Protein AF-A0A392QT43-F1 (afdb_monomer)

InterPro domains:
  IPR044043 Vanillate O-demethylase oxygenase-like, C-terminal catalytic domain [PF19112] (58-82)
  IPR050584 Cholesterol 7-desaturase [PTHR21266] (2-81)

Foldseek 3Di:
DPPDDDDPDDDDDFDWDDDPNDIDTDPDPDDDPDDDDDPDDPPPDDDPDDDDDDDPDDPVVVVCVVPDPLCCVVPVCPHDCPPPDHD

Sequence (87 aa):
MPSTRMLNVKIKSIPCFEKEGMIWIWPGNDPPTATIPSLLPPSGFVVHAEIVMELPVEHGLLLDNLLDLAHAPFTHTSTFAKGWSVP

Mean predicted aligned error: 6.89 Å

Radius of gyration: 22.35 Å; Cα contacts (8 Å, |Δi|>4): 38; chains: 1; bounding box: 47×35×62 Å

Solvent-accessible surface area (backbone atoms only — not comparable to full-atom values): 6397 Å² total; per-residue (Å²): 137,94,78,85,76,91,69,98,81,80,77,93,81,68,59,71,48,80,57,93,94,39,81,47,72,48,88,65,91,64,78,91,77,77,80,79,80,82,83,72,62,61,92,98,56,74,83,88,78,86,86,88,79,92,68,103,64,63,71,65,60,54,52,51,56,74,71,46,71,82,56,34,54,78,74,26,54,86,58,90,31,49,85,55,81,79,133

pLDDT: mean 89.87, std 7.69, range [56.0, 97.06]

Organism: NCBI:txid97028

Secondary structure (DSSP, 8-state):
----------PPP--EEEETTEEEE--SSS-----PPP-SPPTT-----------SS-HHHHHHHHH--TTHHHH-TTTTTTTPPP-

Structure (mmCIF, N/CA/C/O backbone):
data_AF-A0A392QT43-F1
#
_entry.id   AF-A0A392QT43-F1
#
loop_
_atom_site.group_PDB
_atom_site.id
_atom_site.type_symbol
_atom_site.label_atom_id
_atom_site.label_alt_id
_atom_site.label_comp_id
_atom_site.label_asym_id
_atom_site.label_entity_id
_atom_site.label_seq_id
_atom_site.pdbx_PDB_ins_code
_atom_site.Cartn_x
_atom_site.Cartn_y
_atom_site.Cartn_z
_atom_site.occupancy
_atom_site.B_iso_or_equiv
_atom_site.auth_seq_id
_atom_site.auth_comp_id
_atom_site.auth_asym_id
_atom_site.auth_atom_id
_atom_site.pdbx_PDB_model_num
ATOM 1 N N . MET A 1 1 ? -24.518 -23.795 40.539 1.00 56.00 1 MET A N 1
ATOM 2 C CA . MET A 1 1 ? -23.344 -22.898 40.606 1.00 56.00 1 MET A CA 1
ATOM 3 C C . MET A 1 1 ? -23.768 -21.516 40.112 1.00 56.00 1 MET A C 1
ATOM 5 O O . MET A 1 1 ? -23.914 -21.363 38.909 1.00 56.00 1 MET A O 1
ATOM 9 N N . PRO A 1 2 ? -24.069 -20.543 40.990 1.00 65.88 2 PRO A N 1
ATOM 10 C CA . PRO A 1 2 ? -24.603 -19.242 40.575 1.00 65.88 2 PRO A CA 1
ATOM 11 C C . PRO A 1 2 ? -23.529 -18.133 40.551 1.00 65.88 2 PRO A C 1
ATOM 13 O O . PRO A 1 2 ? -23.791 -17.020 40.989 1.00 65.88 2 PRO A O 1
ATOM 16 N N . SER A 1 3 ? -22.294 -18.420 40.121 1.00 71.00 3 SER A N 1
ATOM 17 C CA . SER A 1 3 ? -21.140 -17.557 40.436 1.00 71.00 3 SER A CA 1
ATOM 18 C C . SER A 1 3 ? -20.613 -16.658 39.313 1.00 71.00 3 SER A C 1
ATOM 20 O O . SER A 1 3 ? -19.719 -15.856 39.581 1.00 71.00 3 SER A O 1
ATOM 22 N N . THR A 1 4 ? -21.137 -16.709 38.086 1.00 78.69 4 THR A N 1
ATOM 23 C CA . THR A 1 4 ? -20.617 -15.834 37.019 1.00 78.69 4 THR A CA 1
ATOM 24 C C . THR A 1 4 ? -21.393 -14.522 36.960 1.00 78.69 4 THR A C 1
ATOM 26 O O . THR A 1 4 ? -22.452 -14.428 36.342 1.00 78.69 4 THR A O 1
ATOM 29 N N . ARG A 1 5 ? -20.851 -13.484 37.607 1.00 84.38 5 ARG A N 1
ATOM 30 C CA . ARG A 1 5 ? -21.337 -12.103 37.483 1.00 84.38 5 ARG A CA 1
ATOM 31 C C . ARG A 1 5 ? -20.984 -11.563 36.096 1.00 84.38 5 ARG A C 1
ATOM 33 O O . ARG A 1 5 ? -19.815 -11.552 35.723 1.00 84.38 5 ARG A O 1
ATOM 40 N N . MET A 1 6 ? -21.976 -11.074 35.353 1.00 86.75 6 MET A N 1
ATOM 41 C CA . MET A 1 6 ? -21.728 -10.368 34.094 1.00 86.75 6 MET A CA 1
ATOM 42 C C . MET A 1 6 ? -20.977 -9.061 34.384 1.00 86.75 6 MET A C 1
ATOM 44 O O . MET A 1 6 ? -21.444 -8.221 35.155 1.00 86.75 6 MET A O 1
ATOM 48 N N . LEU A 1 7 ? -19.802 -8.906 33.777 1.00 88.69 7 LEU A N 1
ATOM 49 C CA . LEU A 1 7 ? -18.989 -7.694 33.829 1.00 88.69 7 LEU A CA 1
ATOM 50 C C . LEU A 1 7 ? -18.974 -7.048 32.441 1.00 88.69 7 LEU A C 1
ATOM 52 O O . LEU A 1 7 ? -18.984 -7.744 31.428 1.00 88.69 7 LEU A O 1
ATOM 56 N N . ASN A 1 8 ? -18.934 -5.717 32.388 1.00 89.00 8 ASN A N 1
ATOM 57 C CA .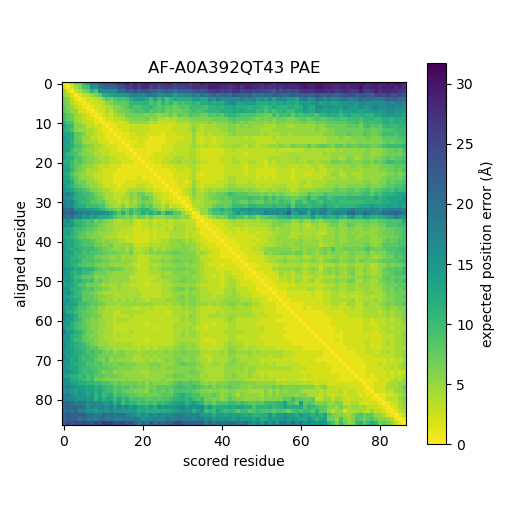 ASN A 1 8 ? -18.861 -4.967 31.133 1.00 89.00 8 ASN A CA 1
ATOM 58 C C . ASN A 1 8 ? -17.420 -4.951 30.592 1.00 89.00 8 ASN A C 1
ATOM 60 O O . ASN A 1 8 ? -16.747 -3.922 30.612 1.00 89.00 8 ASN A O 1
ATOM 64 N N . VAL A 1 9 ? -16.937 -6.115 30.161 1.00 91.81 9 VAL A N 1
ATOM 65 C CA . VAL A 1 9 ? -15.612 -6.292 29.555 1.00 91.81 9 VAL A CA 1
ATOM 66 C C . VAL A 1 9 ? -15.751 -6.137 28.044 1.00 91.81 9 VAL A C 1
ATOM 68 O O . VAL A 1 9 ? -16.472 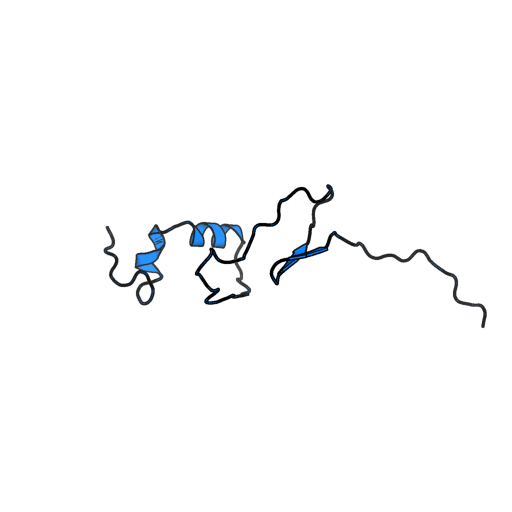-6.901 27.405 1.00 91.81 9 VAL A O 1
ATOM 71 N N . LYS A 1 10 ? -15.078 -5.138 27.468 1.00 92.25 10 LYS A N 1
ATOM 72 C CA . LYS A 1 10 ? -15.072 -4.873 26.023 1.00 92.25 10 LYS A CA 1
ATOM 73 C C . LYS A 1 10 ? -13.652 -4.567 25.554 1.00 92.25 10 LYS A C 1
ATOM 75 O O . LYS A 1 10 ? -12.890 -3.931 26.276 1.00 92.25 10 LYS A O 1
ATOM 80 N N . ILE A 1 11 ? -13.325 -4.995 24.338 1.00 94.31 11 ILE A N 1
ATOM 81 C CA . ILE A 1 11 ? -12.109 -4.591 23.620 1.00 94.31 11 ILE A CA 1
ATOM 82 C C . ILE A 1 11 ? -12.414 -3.395 22.716 1.00 94.31 11 ILE A C 1
ATOM 84 O O . ILE A 1 11 ? -13.554 -3.217 22.282 1.00 9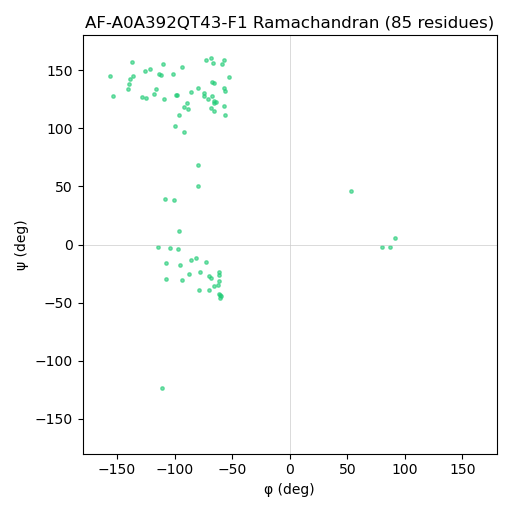4.31 11 ILE A O 1
ATOM 88 N N . LYS A 1 12 ? -11.404 -2.566 22.428 1.00 91.31 12 LYS A N 1
ATOM 89 C CA . LYS A 1 12 ? -11.550 -1.469 21.465 1.00 91.31 12 LYS A CA 1
ATOM 90 C C . LYS A 1 12 ? -11.788 -2.057 20.072 1.00 91.31 12 LYS A C 1
ATOM 92 O O . LYS A 1 12 ? -10.963 -2.821 19.584 1.00 91.31 12 LYS A O 1
ATOM 97 N N . SER A 1 13 ? -12.888 -1.668 19.436 1.00 92.12 13 SER A N 1
ATOM 98 C CA . SER A 1 13 ? -13.154 -1.934 18.022 1.00 92.12 13 SER A CA 1
ATOM 99 C C . SER A 1 13 ? -12.869 -0.687 17.190 1.00 92.12 13 SER A C 1
ATOM 101 O O . SER A 1 13 ? -13.117 0.430 17.646 1.00 92.12 13 SER A O 1
ATOM 103 N N . ILE A 1 14 ? -12.399 -0.885 15.965 1.00 93.75 14 ILE A N 1
ATOM 104 C CA . ILE A 1 14 ? -12.208 0.164 14.959 1.00 93.75 14 ILE A CA 1
ATOM 105 C C . ILE A 1 14 ? -12.952 -0.238 13.680 1.00 93.75 14 ILE A C 1
ATOM 107 O O . ILE A 1 14 ? -13.105 -1.442 13.445 1.00 93.75 14 ILE A O 1
ATOM 111 N N . PRO A 1 15 ? -13.462 0.718 12.881 1.00 93.25 15 PRO A N 1
ATOM 112 C CA . PRO A 1 15 ? -14.162 0.392 11.646 1.00 93.25 15 PRO A CA 1
ATOM 113 C C . PRO A 1 15 ? -13.277 -0.430 10.706 1.00 93.25 15 PRO A C 1
ATOM 115 O O . PRO A 1 15 ? -12.097 -0.123 10.518 1.00 93.25 15 PRO A O 1
ATOM 118 N N . CYS A 1 16 ? -13.865 -1.479 10.140 1.00 93.19 16 CYS A N 1
ATOM 119 C CA . CYS A 1 16 ? -13.198 -2.441 9.279 1.00 93.19 16 CYS A CA 1
ATOM 120 C C . CYS A 1 16 ? -14.133 -2.809 8.125 1.00 93.19 16 CYS A C 1
ATOM 122 O O . CYS A 1 16 ? -15.318 -3.063 8.357 1.00 93.19 16 CYS A O 1
ATOM 124 N N . PHE A 1 17 ? -13.608 -2.824 6.903 1.00 91.38 17 PHE A N 1
ATOM 125 C CA . PHE A 1 17 ? -14.370 -3.079 5.683 1.00 91.38 17 PHE A CA 1
ATOM 126 C C . PHE A 1 17 ? -13.571 -3.987 4.756 1.00 91.38 17 PHE A C 1
ATOM 128 O O . PHE A 1 17 ? -12.358 -3.840 4.630 1.00 91.38 17 PHE A O 1
ATOM 135 N N . GLU A 1 18 ? -14.255 -4.894 4.073 1.00 93.38 18 GLU A N 1
ATOM 136 C CA . GLU A 1 18 ? -13.670 -5.678 2.990 1.00 93.38 18 GLU A CA 1
ATOM 137 C C . GLU A 1 18 ? -14.069 -5.039 1.657 1.00 93.38 18 GLU A C 1
ATOM 139 O O . GLU A 1 18 ? -15.240 -4.716 1.440 1.00 93.38 18 GLU A O 1
ATOM 144 N N . LYS A 1 19 ? -13.083 -4.783 0.795 1.00 91.81 19 LYS A N 1
ATOM 145 C CA . LYS A 1 19 ? -13.309 -4.261 -0.555 1.00 91.81 19 LYS A CA 1
ATOM 146 C C . LYS A 1 19 ? -12.159 -4.678 -1.461 1.00 91.81 19 LYS A C 1
ATOM 148 O O . LYS A 1 19 ? -11.004 -4.408 -1.141 1.00 91.81 19 LYS A O 1
ATOM 153 N N . GLU A 1 20 ? -12.511 -5.276 -2.602 1.00 92.88 20 GLU A N 1
ATOM 154 C CA . GLU A 1 20 ? -11.585 -5.629 -3.690 1.00 92.88 20 GLU A CA 1
ATOM 155 C C . GLU A 1 20 ? -10.391 -6.466 -3.195 1.00 92.88 20 GLU A C 1
ATOM 157 O O . GLU A 1 20 ? -9.241 -6.177 -3.500 1.00 92.88 20 GLU A O 1
ATOM 162 N N . GLY A 1 21 ? -10.676 -7.489 -2.379 1.00 89.25 21 GLY A N 1
ATOM 163 C CA . GLY A 1 21 ? -9.664 -8.423 -1.869 1.00 89.25 21 GLY A CA 1
ATOM 164 C C . GLY A 1 21 ? -8.843 -7.909 -0.683 1.00 89.25 21 GLY A C 1
ATOM 165 O O . GLY A 1 21 ? -8.037 -8.661 -0.139 1.00 89.25 21 GLY A O 1
ATOM 166 N N . MET A 1 22 ? -9.073 -6.670 -0.234 1.00 92.25 22 MET A N 1
ATOM 167 C CA . MET A 1 22 ? -8.330 -6.047 0.862 1.00 92.25 22 MET A CA 1
ATOM 168 C C . MET A 1 22 ? -9.200 -5.795 2.094 1.00 92.25 22 MET A C 1
ATOM 170 O O . MET A 1 22 ? -10.384 -5.459 1.998 1.00 92.25 22 MET A O 1
ATOM 174 N N . ILE A 1 23 ? -8.571 -5.907 3.268 1.00 93.44 23 ILE A N 1
ATOM 175 C CA . ILE A 1 23 ? -9.156 -5.534 4.558 1.00 93.44 23 ILE A CA 1
ATOM 176 C C . ILE A 1 23 ? -8.701 -4.118 4.906 1.00 93.44 23 ILE A C 1
ATOM 178 O O . ILE A 1 23 ? -7.530 -3.874 5.196 1.00 93.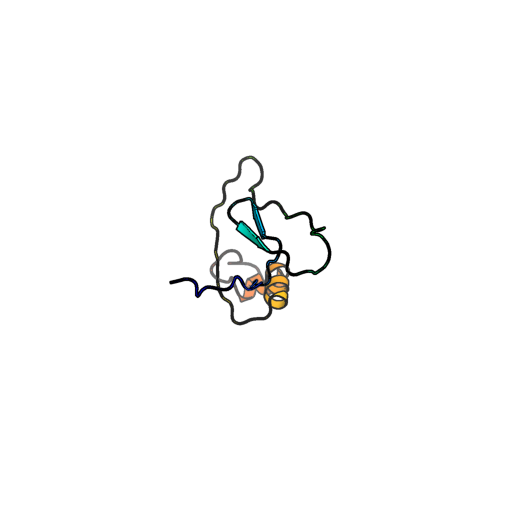44 23 ILE A O 1
ATOM 182 N N . TRP A 1 24 ? -9.646 -3.185 4.888 1.00 93.50 24 TRP A N 1
ATOM 183 C CA . TRP A 1 24 ? -9.424 -1.775 5.171 1.00 93.50 24 TRP A CA 1
ATOM 184 C C . TRP A 1 24 ? -9.796 -1.464 6.610 1.00 93.50 24 TRP A C 1
ATOM 186 O O . TRP A 1 24 ? -10.907 -1.753 7.051 1.00 93.50 24 TRP A O 1
ATOM 196 N N . ILE A 1 25 ? -8.880 -0.827 7.330 1.00 94.00 25 ILE A N 1
ATOM 197 C CA . ILE A 1 25 ? -9.063 -0.429 8.722 1.00 94.00 25 ILE A CA 1
ATOM 198 C C . ILE A 1 25 ? -9.028 1.093 8.800 1.00 94.00 25 ILE A C 1
ATOM 200 O O . ILE A 1 25 ? -8.127 1.722 8.249 1.00 94.00 25 ILE A O 1
ATOM 204 N N . TRP A 1 26 ? -9.981 1.684 9.519 1.00 93.75 26 TRP A N 1
ATOM 205 C CA . TRP A 1 26 ? -9.971 3.111 9.833 1.00 93.75 26 TRP A CA 1
ATOM 206 C C . TRP A 1 26 ? -9.452 3.335 11.259 1.00 93.75 26 TRP A C 1
ATOM 208 O O . TRP A 1 26 ? -10.196 3.127 12.220 1.00 93.75 26 TRP A O 1
ATOM 218 N N . PRO A 1 27 ? -8.186 3.746 11.442 1.00 92.69 27 PRO A N 1
ATOM 219 C CA . PRO A 1 27 ? -7.626 3.962 12.775 1.00 92.69 27 PRO A CA 1
ATOM 220 C C . PRO A 1 27 ? -7.997 5.329 13.376 1.00 92.69 27 PRO A C 1
ATOM 222 O O . PRO A 1 27 ? -7.739 5.556 14.559 1.00 92.69 27 PRO A O 1
ATOM 225 N N . GLY A 1 28 ? -8.564 6.240 12.573 1.00 90.50 28 GLY A N 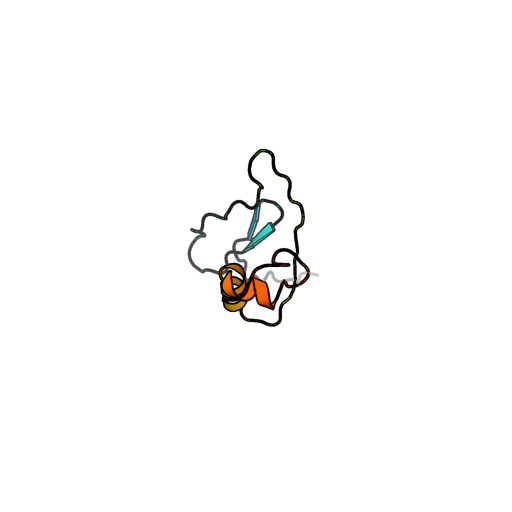1
ATOM 226 C CA . GLY A 1 28 ? -8.963 7.582 12.994 1.00 90.50 28 GLY A CA 1
ATOM 227 C C . GLY A 1 28 ? -10.148 7.585 13.964 1.00 90.50 28 GLY A C 1
ATOM 228 O O . GLY A 1 28 ? -10.904 6.620 14.056 1.00 90.50 28 GLY A O 1
ATOM 229 N N . ASN A 1 29 ? -10.311 8.691 14.696 1.00 89.50 29 ASN A N 1
ATOM 230 C CA . ASN A 1 29 ? -11.414 8.861 15.651 1.00 89.50 29 ASN A CA 1
ATOM 231 C C . ASN A 1 29 ? -12.686 9.431 15.006 1.00 89.50 29 ASN A C 1
ATOM 233 O O . ASN A 1 29 ? -13.780 9.204 15.518 1.00 89.50 29 ASN A O 1
ATOM 237 N N . ASP A 1 30 ? -12.543 10.165 13.903 1.00 88.56 30 ASP A N 1
ATOM 238 C CA . ASP A 1 30 ? -13.673 10.681 13.134 1.00 88.56 30 ASP A CA 1
ATOM 239 C C . ASP A 1 30 ? -14.365 9.551 12.359 1.00 88.56 30 ASP A C 1
ATOM 241 O O . ASP A 1 30 ? -13.740 8.515 12.104 1.00 88.56 30 ASP A O 1
ATOM 245 N N . PRO A 1 31 ? -15.638 9.712 11.954 1.00 85.75 31 PRO A N 1
ATOM 246 C CA . PRO A 1 31 ? -16.275 8.773 11.037 1.00 85.75 31 PRO A CA 1
ATOM 247 C C . PRO A 1 31 ? -15.416 8.569 9.776 1.00 85.75 31 PRO A C 1
ATOM 249 O O . PRO A 1 31 ? -14.811 9.538 9.314 1.00 85.75 31 PRO A O 1
ATOM 252 N N . PRO A 1 32 ? -15.356 7.358 9.190 1.00 84.69 32 PRO A N 1
ATOM 253 C CA . PRO A 1 32 ? -14.614 7.130 7.956 1.00 84.69 32 PRO A CA 1
ATOM 254 C C . PRO A 1 32 ? -15.097 8.067 6.849 1.00 84.69 32 PRO A C 1
ATOM 2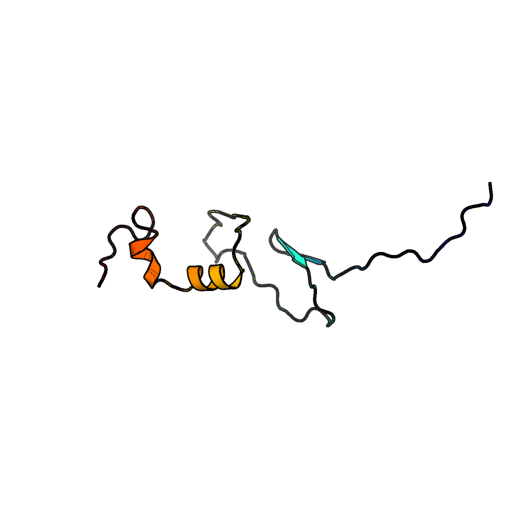56 O O . PRO A 1 32 ? -16.229 7.953 6.382 1.00 84.69 32 PRO A O 1
ATOM 259 N N . THR A 1 33 ? -14.246 9.010 6.450 1.00 76.56 33 THR A N 1
ATOM 260 C CA . THR A 1 33 ? -14.534 9.969 5.372 1.00 76.56 33 THR A CA 1
ATOM 261 C C . THR A 1 33 ? -13.756 9.674 4.097 1.00 76.56 33 THR A C 1
ATOM 263 O O . THR A 1 33 ? -14.108 10.205 3.045 1.00 76.56 33 THR A O 1
ATOM 266 N N . ALA A 1 34 ? -12.709 8.842 4.154 1.00 68.81 34 ALA A N 1
ATOM 267 C CA . ALA A 1 34 ? -11.917 8.546 2.968 1.00 68.81 34 ALA A CA 1
ATOM 268 C C . ALA A 1 34 ? -12.669 7.610 2.023 1.00 68.81 34 ALA A C 1
ATOM 270 O O . ALA A 1 34 ? -13.090 6.512 2.392 1.00 68.81 34 ALA A O 1
ATOM 271 N N . THR A 1 35 ? -12.762 8.028 0.766 1.00 81.88 35 THR A N 1
ATOM 272 C CA . THR A 1 35 ? -13.118 7.139 -0.332 1.00 81.88 35 THR A CA 1
ATOM 273 C C . THR A 1 35 ? -12.001 6.114 -0.496 1.00 81.88 35 THR A C 1
ATOM 275 O O . THR A 1 35 ? -10.874 6.470 -0.833 1.00 81.88 35 THR A O 1
ATOM 278 N N . ILE A 1 36 ? -12.306 4.839 -0.255 1.00 87.94 36 ILE A N 1
ATOM 279 C CA . ILE A 1 36 ? -11.361 3.745 -0.493 1.00 87.94 36 ILE A CA 1
ATOM 280 C C . ILE A 1 36 ? -11.065 3.693 -2.003 1.00 87.94 36 ILE A C 1
ATOM 282 O O . ILE A 1 36 ? -12.028 3.554 -2.776 1.00 87.94 36 ILE A O 1
ATOM 286 N N . PRO A 1 37 ? -9.790 3.798 -2.437 1.00 88.44 37 PRO A N 1
ATOM 287 C CA . PRO A 1 37 ? -9.438 3.741 -3.854 1.00 88.44 37 PRO A CA 1
ATOM 288 C C . PRO A 1 37 ? -9.894 2.415 -4.469 1.00 88.44 37 PRO A C 1
ATOM 290 O O . PRO A 1 37 ? -10.090 1.433 -3.755 1.00 88.44 37 PRO A O 1
ATOM 293 N N . SER A 1 38 ? -10.110 2.397 -5.786 1.00 91.25 38 SER A N 1
ATOM 294 C CA . SER A 1 38 ? -10.327 1.129 -6.483 1.00 91.25 38 SER A CA 1
ATOM 295 C C . SER A 1 38 ? -8.981 0.520 -6.867 1.00 91.25 38 SER A C 1
ATOM 297 O O . SER A 1 38 ? -8.128 1.210 -7.423 1.00 91.25 38 SER A O 1
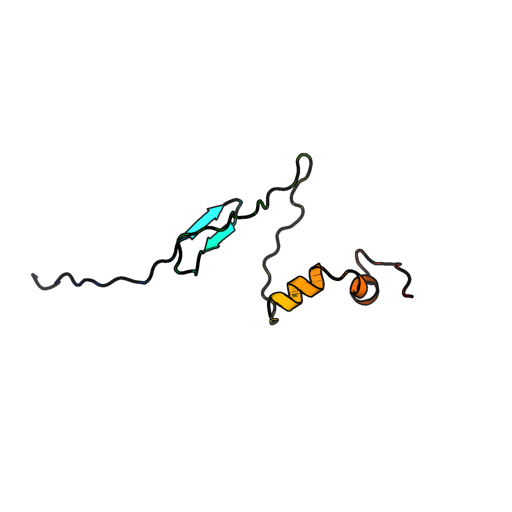ATOM 299 N N . LEU A 1 39 ? -8.806 -0.756 -6.553 1.00 90.94 39 LEU A N 1
ATOM 300 C CA . LEU A 1 39 ? -7.687 -1.615 -6.922 1.00 90.94 39 LEU A CA 1
ATOM 301 C C . LEU A 1 39 ? -8.008 -2.467 -8.159 1.00 90.94 39 LEU A C 1
ATOM 303 O O . LEU A 1 39 ? -7.145 -3.193 -8.648 1.00 90.94 39 LEU A O 1
ATOM 307 N N . LEU A 1 40 ? -9.239 -2.391 -8.679 1.00 92.12 40 LEU A N 1
ATOM 308 C CA . LEU A 1 40 ? -9.612 -3.108 -9.891 1.00 92.12 40 LEU A CA 1
ATOM 309 C C . LEU A 1 40 ? -8.836 -2.562 -11.097 1.00 92.12 40 LEU A C 1
ATOM 311 O O . LEU A 1 40 ? -8.696 -1.343 -11.248 1.00 92.12 40 LEU A O 1
ATOM 315 N N . PRO A 1 41 ? -8.361 -3.441 -11.994 1.00 93.62 41 PRO A N 1
ATOM 316 C CA . PRO A 1 41 ? -7.695 -2.998 -13.203 1.00 93.62 41 PRO A CA 1
ATOM 317 C C . PRO A 1 41 ? -8.689 -2.275 -14.132 1.00 93.62 41 PRO A C 1
ATOM 319 O O . PRO A 1 41 ? -9.896 -2.541 -14.093 1.00 93.62 41 PRO A O 1
ATOM 322 N N . PRO A 1 42 ? -8.201 -1.393 -15.022 1.00 94.12 42 PRO A N 1
ATOM 323 C CA . PRO A 1 42 ? -9.025 -0.811 -16.074 1.00 94.12 42 PRO A CA 1
ATOM 324 C C . PRO A 1 42 ? -9.672 -1.880 -16.967 1.00 94.12 42 PRO A C 1
ATOM 326 O O . PRO A 1 42 ? -9.183 -3.005 -17.087 1.00 94.12 42 PRO A O 1
ATOM 329 N N . SER A 1 43 ? -10.756 -1.514 -17.656 1.00 95.75 43 SER A N 1
ATOM 330 C CA . SER A 1 43 ? -11.438 -2.432 -18.577 1.00 95.75 43 SER A CA 1
ATOM 331 C C . SER A 1 43 ? -10.479 -2.969 -19.648 1.00 95.75 43 SER A C 1
ATOM 333 O O . SER A 1 43 ? -9.738 -2.205 -20.265 1.00 95.75 43 SER A O 1
ATOM 335 N N . GLY A 1 44 ? -10.495 -4.288 -19.858 1.00 96.88 44 GLY A N 1
ATOM 336 C CA . GLY A 1 44 ? -9.604 -4.980 -20.795 1.00 96.88 44 GLY A CA 1
ATOM 337 C C . GLY A 1 44 ? -8.246 -5.390 -20.217 1.00 96.88 44 GLY A C 1
ATOM 338 O O . GLY A 1 44 ? -7.475 -6.038 -20.920 1.00 96.88 44 GLY A O 1
ATOM 339 N N . PHE A 1 45 ? -7.961 -5.067 -18.953 1.00 95.81 45 PHE A N 1
ATOM 340 C CA . PHE A 1 45 ? -6.739 -5.471 -18.260 1.00 95.81 45 PHE A CA 1
ATOM 341 C C . PHE A 1 45 ? -7.032 -6.501 -17.167 1.00 95.81 45 PHE A C 1
ATOM 343 O O . PHE A 1 45 ? -8.135 -6.574 -16.626 1.00 95.81 45 PHE A O 1
ATOM 350 N N . VAL A 1 46 ? -6.017 -7.297 -16.838 1.00 94.88 46 VAL A N 1
ATOM 351 C CA . VAL A 1 46 ? -6.037 -8.248 -15.722 1.00 94.88 46 VAL A CA 1
ATOM 352 C C . VAL A 1 46 ? -4.914 -7.910 -14.755 1.00 94.88 46 VAL A C 1
ATOM 354 O O . VAL A 1 46 ? -3.874 -7.386 -15.160 1.00 94.88 46 VAL A O 1
ATOM 357 N N . VAL A 1 47 ? -5.114 -8.220 -13.478 1.00 92.62 47 VAL A N 1
ATOM 358 C CA . VAL A 1 47 ? -4.062 -8.078 -12.472 1.00 92.62 47 VAL A CA 1
ATOM 359 C C . VAL A 1 47 ? -2.982 -9.122 -12.752 1.00 92.62 47 VAL A C 1
ATOM 361 O O . VAL A 1 47 ? -3.253 -10.320 -12.746 1.00 92.62 47 VAL A O 1
ATOM 364 N N . HIS A 1 48 ? -1.762 -8.668 -13.046 1.00 91.81 48 HIS A N 1
ATOM 365 C CA . HIS A 1 48 ? -0.634 -9.564 -13.312 1.00 91.81 48 HIS A CA 1
ATOM 366 C C . HIS A 1 48 ? -0.032 -10.134 -12.022 1.00 91.81 48 HIS A C 1
ATOM 368 O O . HIS A 1 48 ? 0.350 -11.301 -11.986 1.00 91.81 48 HIS A O 1
ATOM 374 N N . ALA A 1 49 ? 0.058 -9.311 -10.975 1.00 91.75 49 ALA A N 1
ATOM 375 C CA . ALA A 1 49 ? 0.604 -9.692 -9.681 1.00 91.75 49 ALA A CA 1
ATOM 376 C C . ALA A 1 49 ? 0.057 -8.788 -8.568 1.00 91.75 49 ALA A C 1
ATOM 378 O O . ALA A 1 49 ? -0.107 -7.585 -8.769 1.00 91.75 49 ALA A O 1
ATOM 379 N N . GLU A 1 50 ? -0.142 -9.374 -7.388 1.00 90.25 50 GLU A N 1
ATOM 380 C CA . GLU A 1 50 ? -0.408 -8.685 -6.123 1.00 90.25 50 GLU A CA 1
ATOM 381 C C . GLU A 1 50 ? 0.641 -9.160 -5.121 1.00 90.25 50 GLU A C 1
ATOM 383 O O . GLU A 1 50 ? 0.851 -10.364 -4.956 1.00 90.25 50 GLU A O 1
ATOM 388 N N . ILE A 1 51 ? 1.360 -8.226 -4.500 1.00 90.88 51 ILE A N 1
ATOM 389 C CA . ILE A 1 51 ? 2.511 -8.545 -3.654 1.00 90.88 51 ILE A CA 1
ATOM 390 C C . ILE A 1 51 ? 2.331 -7.859 -2.307 1.00 90.88 51 ILE A C 1
ATOM 392 O O . ILE A 1 51 ? 2.151 -6.645 -2.239 1.00 90.88 51 ILE A O 1
ATOM 396 N N . VAL A 1 52 ? 2.434 -8.645 -1.237 1.00 91.75 52 VAL A N 1
ATOM 397 C CA . VAL A 1 52 ? 2.551 -8.149 0.135 1.00 91.75 52 VAL A CA 1
ATOM 398 C C . VAL A 1 52 ? 3.967 -8.430 0.603 1.00 91.75 52 VAL A C 1
ATOM 400 O O . VAL A 1 52 ? 4.436 -9.567 0.544 1.00 91.75 52 VAL A O 1
ATOM 403 N N . MET A 1 53 ? 4.655 -7.387 1.048 1.00 93.31 53 MET A N 1
ATOM 404 C CA . MET A 1 53 ? 6.036 -7.473 1.498 1.00 93.31 53 MET A CA 1
ATOM 405 C C . MET A 1 53 ? 6.227 -6.603 2.731 1.00 93.31 53 MET A C 1
ATOM 407 O O . MET A 1 53 ? 5.739 -5.477 2.786 1.00 93.31 53 MET A O 1
ATOM 411 N N . GLU A 1 54 ? 6.961 -7.126 3.708 1.00 95.44 54 GLU A N 1
ATOM 412 C CA . GLU A 1 54 ? 7.438 -6.344 4.839 1.00 95.44 54 GLU A CA 1
ATOM 413 C C . GLU A 1 54 ? 8.793 -5.737 4.476 1.00 95.44 54 GLU A C 1
ATOM 415 O O . GLU A 1 54 ? 9.737 -6.450 4.130 1.00 95.44 54 GLU A O 1
ATOM 420 N N . LEU A 1 55 ? 8.874 -4.411 4.529 1.00 94.94 55 LEU A N 1
ATOM 421 C CA . LEU A 1 55 ? 10.098 -3.669 4.265 1.00 94.94 55 LEU A CA 1
ATOM 422 C C . LEU A 1 55 ? 10.492 -2.910 5.535 1.00 94.94 55 LEU A C 1
ATOM 424 O O . LEU A 1 55 ? 9.654 -2.194 6.084 1.00 94.94 55 LEU A O 1
ATOM 428 N N . PRO A 1 56 ? 11.749 -3.017 6.003 1.00 96.56 56 PRO A N 1
ATOM 429 C CA . PRO A 1 56 ? 12.213 -2.341 7.214 1.00 96.56 56 PRO A CA 1
ATOM 430 C C . PRO A 1 56 ? 12.536 -0.862 6.939 1.00 96.56 56 PRO A C 1
ATOM 432 O O . PRO A 1 56 ? 13.626 -0.381 7.249 1.00 96.56 56 PRO A O 1
ATOM 435 N N . VAL A 1 57 ? 11.605 -0.147 6.309 1.00 96.00 57 VAL A N 1
ATOM 436 C CA . VAL A 1 57 ? 11.718 1.270 5.949 1.00 96.00 57 VAL A CA 1
ATOM 437 C C . VAL A 1 57 ? 10.416 1.996 6.262 1.00 96.00 57 VAL A C 1
ATOM 439 O O . VAL A 1 57 ? 9.347 1.400 6.367 1.00 96.00 57 VAL A O 1
ATOM 442 N N . GLU A 1 58 ? 10.517 3.307 6.429 1.00 97.06 58 GLU A N 1
ATOM 443 C CA . GLU A 1 58 ? 9.374 4.190 6.632 1.00 97.06 58 GLU A CA 1
ATOM 444 C C . GLU A 1 58 ? 8.521 4.252 5.342 1.00 97.06 58 GLU A C 1
ATOM 446 O O . GLU A 1 58 ? 9.067 4.255 4.238 1.00 97.06 58 GLU A O 1
ATOM 451 N N . HIS A 1 59 ? 7.188 4.254 5.460 1.00 95.12 59 HIS A N 1
ATOM 452 C CA . HIS A 1 59 ? 6.286 4.117 4.306 1.00 95.12 59 HIS A CA 1
ATOM 453 C C . HIS A 1 59 ? 6.417 5.244 3.269 1.00 95.12 59 HIS A C 1
ATOM 455 O O . HIS A 1 59 ? 6.262 4.986 2.074 1.00 95.12 59 HIS A O 1
ATOM 461 N N . GLY A 1 60 ? 6.748 6.465 3.693 1.00 96.81 60 GLY A N 1
ATOM 462 C CA . GLY A 1 60 ? 7.018 7.597 2.812 1.00 96.81 60 GLY A CA 1
ATOM 463 C C . GLY A 1 60 ? 8.218 7.368 1.894 1.00 96.81 60 GLY A C 1
ATOM 464 O O . GLY A 1 60 ? 8.156 7.737 0.727 1.00 96.81 60 GLY A O 1
ATOM 465 N N . LEU A 1 61 ? 9.256 6.658 2.350 1.00 96.88 61 LEU A N 1
ATOM 466 C CA . LEU A 1 61 ? 10.413 6.329 1.504 1.00 96.88 61 LEU A CA 1
ATOM 467 C C . LEU A 1 61 ? 10.045 5.393 0.348 1.00 96.88 61 LEU A C 1
ATOM 469 O O . LEU A 1 61 ? 10.595 5.518 -0.746 1.00 96.88 61 LEU A O 1
ATOM 473 N N . LEU A 1 62 ? 9.116 4.456 0.571 1.00 95.00 62 LEU A N 1
ATOM 474 C CA . LEU A 1 62 ? 8.609 3.610 -0.509 1.00 95.00 62 LEU A CA 1
ATOM 475 C C . LEU A 1 62 ? 7.752 4.425 -1.483 1.00 95.00 62 LEU A C 1
ATOM 477 O O . LEU A 1 62 ? 7.863 4.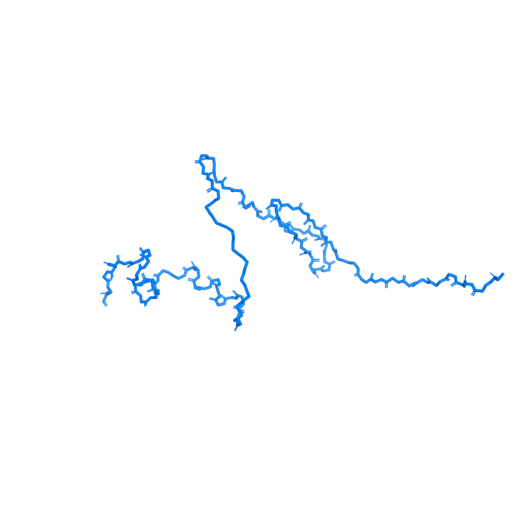227 -2.688 1.00 95.00 62 LEU A O 1
ATOM 481 N N . LEU A 1 63 ? 6.931 5.354 -0.984 1.00 96.06 63 LEU A N 1
ATOM 482 C CA . LEU A 1 63 ? 6.164 6.259 -1.844 1.00 96.06 63 LEU A CA 1
ATOM 483 C C . LEU A 1 63 ? 7.088 7.120 -2.716 1.00 96.06 63 LEU A C 1
ATOM 485 O O . LEU A 1 63 ? 6.874 7.185 -3.925 1.00 96.06 63 LEU A O 1
ATOM 489 N N . ASP A 1 64 ? 8.141 7.702 -2.141 1.00 96.81 64 ASP A N 1
ATOM 490 C CA . ASP A 1 64 ? 9.142 8.473 -2.885 1.00 96.81 64 ASP A CA 1
ATOM 491 C C . ASP A 1 64 ? 9.849 7.605 -3.932 1.00 96.81 64 ASP A C 1
ATOM 493 O O . ASP A 1 64 ? 9.997 8.019 -5.080 1.00 96.81 64 ASP A O 1
ATOM 497 N N . ASN A 1 65 ? 10.225 6.371 -3.578 1.00 95.00 65 ASN A N 1
ATOM 498 C CA . ASN A 1 65 ? 10.824 5.433 -4.525 1.00 95.00 65 ASN A CA 1
ATOM 499 C C . ASN A 1 65 ? 9.885 5.095 -5.695 1.00 95.00 65 ASN A C 1
ATOM 501 O O . ASN A 1 65 ? 10.333 5.060 -6.836 1.00 95.00 65 ASN A O 1
ATOM 505 N N . LEU A 1 66 ? 8.593 4.873 -5.434 1.00 95.12 66 LEU A N 1
ATOM 506 C CA . LEU A 1 66 ? 7.609 4.558 -6.474 1.00 95.12 66 LEU A CA 1
ATOM 507 C C . LEU A 1 66 ? 7.306 5.754 -7.391 1.00 95.12 66 LEU A C 1
ATOM 509 O O . LEU A 1 66 ? 6.917 5.553 -8.542 1.00 95.12 66 LEU A O 1
ATOM 513 N N . LEU A 1 67 ? 7.458 6.981 -6.887 1.00 96.88 67 LEU A N 1
ATOM 514 C CA . LEU A 1 67 ? 7.163 8.213 -7.624 1.00 96.88 67 LEU A CA 1
ATOM 515 C C . LEU A 1 67 ? 8.393 8.833 -8.308 1.00 96.88 67 LEU A C 1
ATOM 517 O O . LEU A 1 67 ? 8.227 9.644 -9.221 1.00 96.88 67 LEU A O 1
ATOM 521 N N . ASP A 1 68 ? 9.610 8.456 -7.916 1.00 95.75 68 ASP A N 1
ATOM 522 C CA . ASP A 1 68 ? 10.845 8.908 -8.554 1.00 95.75 68 ASP A CA 1
ATOM 523 C C . ASP A 1 68 ? 11.253 7.993 -9.716 1.00 95.75 68 ASP A C 1
ATOM 525 O O . ASP A 1 68 ? 11.626 6.845 -9.517 1.00 95.75 68 ASP A O 1
ATOM 529 N N . LEU A 1 69 ? 11.283 8.504 -10.947 1.00 93.88 69 LEU A N 1
ATOM 530 C CA . LEU A 1 69 ? 11.809 7.747 -12.092 1.00 93.88 69 LEU A CA 1
ATOM 531 C C . LEU A 1 69 ? 13.331 7.877 -12.260 1.00 93.88 69 LEU A C 1
ATOM 533 O O . LEU A 1 69 ? 13.925 7.104 -13.017 1.00 93.88 69 LEU A O 1
ATOM 537 N N . ALA A 1 70 ? 13.980 8.827 -11.581 1.00 93.50 70 ALA A N 1
ATOM 538 C CA . ALA A 1 70 ? 15.402 9.104 -11.769 1.00 93.50 70 ALA A CA 1
ATOM 539 C C . ALA A 1 70 ? 16.297 7.962 -11.265 1.00 93.50 70 ALA A C 1
ATOM 541 O O . ALA A 1 70 ? 17.371 7.737 -11.825 1.00 93.50 70 ALA A O 1
ATOM 542 N N . HIS A 1 71 ? 15.858 7.196 -10.260 1.00 94.31 71 HIS A N 1
ATOM 543 C CA . HIS A 1 71 ? 16.607 6.037 -9.763 1.00 94.31 71 HIS A CA 1
ATOM 544 C C . HIS A 1 71 ? 16.598 4.822 -10.716 1.00 94.31 71 HIS A C 1
ATOM 546 O O . HIS A 1 71 ? 17.413 3.904 -10.549 1.00 94.31 71 HIS A O 1
ATOM 552 N N . ALA A 1 72 ? 15.701 4.784 -11.711 1.00 94.81 72 ALA A N 1
ATOM 553 C CA . ALA A 1 72 ? 15.453 3.589 -12.516 1.00 94.81 72 ALA A CA 1
ATOM 554 C C . ALA A 1 72 ? 16.691 3.074 -13.287 1.00 94.81 72 ALA A C 1
ATOM 556 O O . ALA A 1 72 ? 16.973 1.875 -13.192 1.00 94.81 72 ALA A O 1
ATOM 557 N N . PRO A 1 73 ? 17.506 3.916 -13.961 1.00 92.31 73 PRO A N 1
ATOM 558 C CA . PRO A 1 73 ? 18.717 3.452 -14.648 1.00 92.31 73 PRO A CA 1
ATOM 559 C C . PRO A 1 73 ? 19.763 2.822 -13.719 1.00 92.31 73 PRO A C 1
ATOM 561 O O . PRO A 1 73 ? 20.588 2.032 -14.170 1.00 92.31 73 PRO A O 1
ATOM 564 N N . PHE A 1 74 ? 19.742 3.162 -12.428 1.00 93.56 74 PHE A N 1
ATOM 565 C CA . PHE A 1 74 ? 20.745 2.719 -11.457 1.00 93.56 74 PHE A CA 1
ATOM 566 C C . PHE A 1 74 ? 20.335 1.447 -10.707 1.00 93.56 74 PHE A C 1
ATOM 568 O O . PHE A 1 74 ? 21.185 0.644 -10.330 1.00 93.56 74 PHE A O 1
ATOM 575 N N . THR A 1 75 ? 19.036 1.248 -10.497 1.00 93.62 75 THR A N 1
ATOM 576 C CA . THR A 1 75 ? 18.481 0.172 -9.653 1.00 93.62 75 THR A CA 1
ATOM 577 C C . THR A 1 75 ? 17.824 -0.947 -10.459 1.00 93.62 75 THR A C 1
ATOM 579 O O . THR A 1 75 ? 17.859 -2.109 -10.057 1.00 93.62 75 THR A O 1
ATOM 582 N N . HIS A 1 76 ? 17.285 -0.625 -11.635 1.00 94.00 76 HIS A N 1
ATOM 583 C CA . HIS A 1 76 ? 16.564 -1.542 -12.517 1.00 94.00 76 HIS A CA 1
ATOM 584 C C . HIS A 1 76 ? 17.376 -1.879 -13.777 1.00 94.00 76 HIS A C 1
ATOM 586 O O . HIS A 1 76 ? 16.839 -2.013 -14.878 1.00 94.00 76 HIS A O 1
ATOM 592 N N . THR A 1 77 ? 18.691 -2.054 -13.608 1.00 90.38 77 THR A N 1
ATOM 593 C CA . THR A 1 77 ? 19.672 -2.267 -14.693 1.00 90.38 77 THR A CA 1
ATOM 594 C C . THR 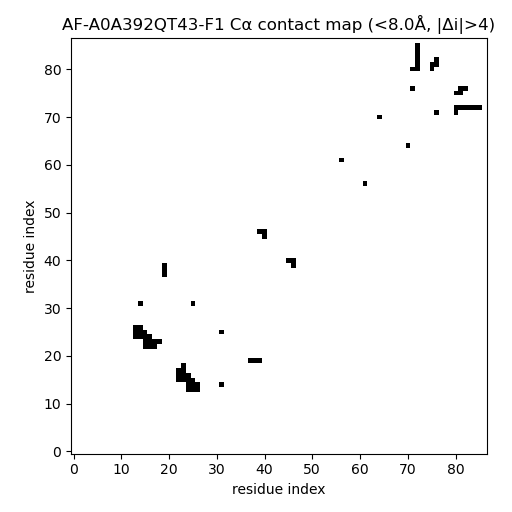A 1 77 ? 19.418 -3.528 -15.524 1.00 90.38 77 THR A C 1
ATOM 596 O O . THR A 1 77 ? 19.800 -3.591 -16.694 1.00 90.38 77 THR A O 1
ATOM 599 N N . SER A 1 78 ? 18.767 -4.537 -14.942 1.00 92.06 78 SER A N 1
ATOM 600 C CA . SER A 1 78 ? 18.458 -5.821 -15.582 1.00 92.06 78 SER A CA 1
ATOM 601 C C . SER A 1 78 ? 16.963 -6.069 -15.794 1.00 92.06 78 SER A C 1
ATOM 603 O O . SER A 1 78 ? 16.608 -7.096 -16.375 1.00 92.06 78 SER A O 1
ATOM 605 N N . THR A 1 79 ? 16.100 -5.150 -15.354 1.00 90.75 79 THR A N 1
ATOM 606 C CA . THR A 1 79 ? 14.640 -5.284 -15.438 1.00 90.75 79 THR A CA 1
ATOM 607 C C . THR A 1 79 ? 14.067 -4.285 -16.447 1.00 90.75 79 THR A C 1
ATOM 609 O O . THR A 1 79 ? 14.457 -4.310 -17.614 1.00 90.75 79 THR A O 1
ATOM 612 N N . PHE A 1 80 ? 13.128 -3.424 -16.052 1.00 88.44 80 PHE A N 1
ATOM 613 C CA . PHE A 1 80 ? 12.361 -2.598 -16.988 1.00 88.44 80 PHE A CA 1
ATOM 614 C C . PHE A 1 80 ? 13.129 -1.375 -17.513 1.00 88.44 80 PHE A C 1
ATOM 616 O O . PHE A 1 80 ? 12.820 -0.892 -18.598 1.00 88.44 80 PHE A O 1
ATOM 623 N N . ALA A 1 81 ? 14.137 -0.890 -16.782 1.00 87.06 81 ALA A N 1
ATOM 624 C CA . ALA A 1 81 ? 14.952 0.262 -17.183 1.00 87.06 81 ALA A CA 1
ATOM 625 C C . ALA A 1 81 ? 16.260 -0.141 -17.885 1.00 87.06 81 ALA A C 1
ATOM 627 O O . ALA A 1 81 ? 17.156 0.681 -18.093 1.00 87.06 81 ALA A O 1
ATOM 628 N N . LYS A 1 82 ? 16.395 -1.418 -18.261 1.00 85.94 82 LYS A N 1
ATOM 629 C CA . LYS A 1 82 ? 17.572 -1.917 -18.968 1.00 85.94 82 LYS A CA 1
ATOM 630 C C . LYS A 1 82 ? 17.789 -1.121 -20.260 1.00 85.94 82 LYS A C 1
ATOM 632 O O . LYS A 1 82 ? 16.954 -1.141 -21.160 1.00 85.94 82 LYS A O 1
ATOM 637 N N . GLY A 1 83 ? 18.944 -0.465 -20.360 1.00 81.88 83 GLY A N 1
ATOM 638 C CA . GLY A 1 83 ? 19.344 0.310 -21.539 1.00 81.88 83 GLY A CA 1
ATOM 639 C C . GLY A 1 83 ? 18.956 1.789 -21.514 1.00 81.88 83 GLY A C 1
ATOM 640 O O . GLY A 1 83 ? 19.189 2.477 -22.505 1.00 81.88 83 GLY A O 1
ATOM 641 N N . TRP A 1 84 ? 18.400 2.301 -20.413 1.00 84.44 84 TRP A N 1
ATOM 642 C CA . TRP A 1 84 ? 18.214 3.743 -20.248 1.00 84.44 84 TRP A CA 1
ATOM 643 C C . TRP A 1 84 ? 19.580 4.428 -20.117 1.00 84.44 84 TRP A C 1
ATOM 645 O O . TRP A 1 84 ? 20.414 4.015 -19.311 1.00 84.44 84 TRP A O 1
ATOM 655 N N . SER A 1 85 ? 19.827 5.462 -20.925 1.00 75.81 85 SER A N 1
ATOM 656 C CA . SER A 1 85 ? 21.052 6.259 -20.845 1.00 75.81 85 SER A CA 1
ATOM 657 C C . SER A 1 85 ? 21.010 7.169 -19.622 1.00 75.81 85 SER A C 1
ATOM 659 O O . SER A 1 85 ? 20.036 7.896 -19.427 1.00 75.81 85 SER A O 1
ATOM 661 N N . VAL A 1 86 ? 22.078 7.150 -18.831 1.00 74.31 86 VAL A N 1
ATOM 662 C CA . VAL A 1 86 ? 22.270 8.097 -17.731 1.00 74.31 86 VAL A CA 1
ATOM 663 C C . VAL A 1 86 ? 22.791 9.422 -18.313 1.00 74.31 86 VAL A C 1
ATOM 665 O O . VAL A 1 86 ? 23.665 9.358 -19.181 1.00 74.31 86 VAL A O 1
ATOM 668 N N . PRO A 1 87 ? 22.254 10.585 -17.899 1.00 67.12 87 PRO A N 1
ATOM 669 C CA . PRO A 1 87 ? 22.828 11.891 -18.226 1.00 67.12 87 PRO A CA 1
ATOM 670 C C . PRO A 1 87 ? 24.288 12.044 -17.786 1.00 67.12 87 PRO A C 1
ATOM 672 O O . PRO A 1 87 ? 24.657 11.471 -16.734 1.00 67.12 87 PRO A O 1
#